Protein AF-K1U626-F1 (afdb_monomer_lite)

Foldseek 3Di:
DVVVVVVVVVVVVVVVVVLVVVLVVLLVVLVVQLVVLVVQLVVLVVLLVVVVVCVVVVNDDPVSNVVSVVSNVVSVVSNVVSVVVSVVSNVVSVVVVPPPPDD

InterPro domains:
  IPR058648 CzcB-like, alpha-helical hairpin domain [PF25893] (36-86)

Secondary structure (DSSP, 8-state):
-HHHHHHHHHHHHHHHHHHHHHHHHHHHHHHHHHHHHHHHHHHHHHHHHHHHHHHHTTSS-HHHHHHHHHHHHHHHHHHHHHHHHHHHHHHHHHHTTTSSS--

Structure (mmCIF, N/CA/C/O backbone):
data_AF-K1U626-F1
#
_entry.id   AF-K1U626-F1
#
loop_
_atom_site.group_PDB
_atom_site.id
_atom_site.type_symbol
_atom_site.label_atom_id
_atom_site.label_alt_id
_atom_site.label_comp_id
_atom_site.label_asym_id
_atom_site.label_entity_id
_atom_site.label_seq_id
_atom_site.pdbx_PDB_ins_code
_atom_site.Cartn_x
_atom_site.Cartn_y
_atom_site.Cartn_z
_atom_site.occupancy
_atom_site.B_iso_or_equiv
_atom_site.auth_seq_id
_atom_site.auth_comp_id
_atom_site.auth_asym_id
_atom_site.auth_atom_id
_atom_site.pdbx_PDB_model_num
ATOM 1 N N . MET A 1 1 ? 36.255 -0.638 -46.401 1.00 62.31 1 MET A N 1
ATOM 2 C CA . MET A 1 1 ? 34.836 -0.454 -46.016 1.00 62.31 1 MET A CA 1
ATOM 3 C C . MET A 1 1 ? 34.337 -1.560 -45.079 1.00 62.31 1 MET A C 1
ATOM 5 O O . MET A 1 1 ? 33.770 -1.216 -44.054 1.00 62.31 1 MET A O 1
ATOM 9 N N . GLN A 1 2 ? 34.661 -2.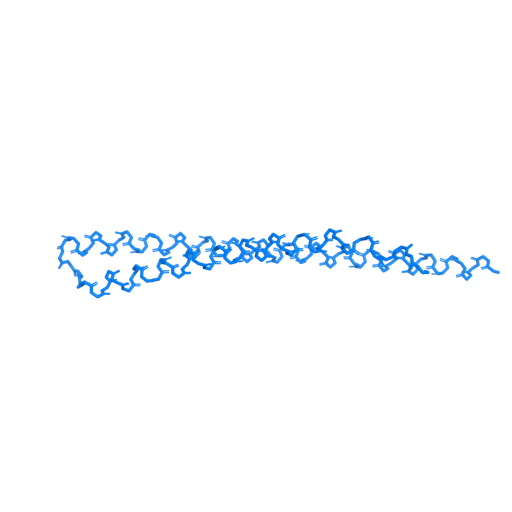840 -45.314 1.00 69.12 2 GLN A N 1
ATOM 10 C CA . GLN A 1 2 ? 34.243 -3.970 -44.455 1.00 69.12 2 GLN A CA 1
ATOM 11 C C . GLN A 1 2 ? 34.583 -3.855 -42.954 1.00 69.12 2 GLN A C 1
ATOM 13 O O . GLN A 1 2 ? 33.761 -4.213 -42.118 1.00 69.12 2 GLN A O 1
ATOM 18 N N . GLN A 1 3 ? 35.757 -3.333 -42.573 1.00 65.88 3 GLN A N 1
ATOM 19 C CA . GLN A 1 3 ? 36.094 -3.165 -41.147 1.00 65.88 3 GLN A CA 1
ATOM 20 C C . GLN A 1 3 ? 35.214 -2.122 -40.441 1.00 65.88 3 GLN A C 1
ATOM 22 O O . GLN A 1 3 ? 34.816 -2.334 -39.300 1.00 65.88 3 GLN A O 1
ATOM 27 N N . ALA A 1 4 ? 34.864 -1.020 -41.113 1.00 72.62 4 ALA A N 1
ATOM 28 C CA . ALA A 1 4 ? 34.004 0.013 -40.533 1.00 72.62 4 ALA A CA 1
ATOM 29 C C . ALA A 1 4 ? 32.562 -0.494 -40.337 1.00 72.62 4 ALA A C 1
ATOM 31 O O . ALA A 1 4 ? 31.923 -0.190 -39.330 1.00 72.62 4 ALA A O 1
ATOM 32 N N . GLU A 1 5 ? 32.071 -1.324 -41.261 1.00 74.12 5 GLU A N 1
ATOM 33 C CA . GLU A 1 5 ? 30.766 -1.989 -41.151 1.00 74.12 5 GLU A CA 1
ATOM 34 C C . GLU A 1 5 ? 30.743 -3.041 -40.033 1.00 74.12 5 GLU A C 1
ATOM 36 O O . GLU A 1 5 ? 29.786 -3.092 -39.259 1.00 74.12 5 GLU A O 1
ATOM 41 N N . ALA A 1 6 ? 31.819 -3.822 -39.882 1.00 72.62 6 ALA A N 1
ATOM 42 C CA . ALA A 1 6 ? 31.960 -4.793 -38.798 1.00 72.62 6 ALA A CA 1
ATOM 43 C C . ALA A 1 6 ? 31.974 -4.123 -37.412 1.00 72.62 6 ALA A C 1
ATOM 45 O O . ALA A 1 6 ? 31.290 -4.583 -36.497 1.00 72.62 6 ALA A O 1
ATOM 46 N N . VAL A 1 7 ? 32.686 -3.000 -37.261 1.00 75.38 7 VAL A N 1
ATOM 47 C CA . VAL A 1 7 ? 32.709 -2.219 -36.010 1.00 75.38 7 VAL A CA 1
ATOM 48 C C . VAL A 1 7 ? 31.329 -1.633 -35.692 1.00 75.38 7 VAL A C 1
ATOM 50 O O . VAL A 1 7 ? 30.881 -1.717 -34.548 1.00 75.38 7 VAL A O 1
ATOM 53 N N . LYS A 1 8 ? 30.612 -1.099 -36.692 1.00 74.31 8 LYS A N 1
ATOM 54 C CA . LYS A 1 8 ? 29.236 -0.601 -36.520 1.00 74.31 8 LYS A CA 1
ATOM 55 C C . LYS A 1 8 ? 28.284 -1.715 -36.072 1.00 74.31 8 LYS A C 1
ATOM 57 O O . LYS A 1 8 ? 27.511 -1.519 -35.139 1.00 74.31 8 LYS A O 1
ATOM 62 N N . SER A 1 9 ? 28.369 -2.888 -36.700 1.00 78.69 9 SER A N 1
ATOM 63 C CA . SER A 1 9 ? 27.548 -4.052 -36.348 1.00 78.69 9 SER A CA 1
ATOM 64 C C . SER A 1 9 ? 27.818 -4.538 -34.918 1.00 78.69 9 SER A C 1
ATOM 66 O O . SER A 1 9 ? 26.878 -4.768 -34.156 1.00 78.69 9 SER A O 1
ATOM 68 N N . ALA A 1 10 ? 29.090 -4.605 -34.513 1.00 76.38 10 ALA A N 1
ATOM 69 C CA . ALA A 1 10 ? 29.475 -4.967 -33.152 1.00 76.38 10 ALA A CA 1
ATOM 70 C C . ALA A 1 10 ? 28.947 -3.964 -32.111 1.00 76.38 10 ALA A C 1
ATOM 72 O O . ALA A 1 10 ? 28.409 -4.379 -31.085 1.00 76.38 10 ALA A O 1
ATOM 73 N N . ALA A 1 11 ? 29.032 -2.658 -32.388 1.00 74.88 11 ALA A N 1
ATOM 74 C CA . ALA A 1 11 ? 28.496 -1.620 -31.508 1.00 74.88 11 ALA A CA 1
ATOM 75 C C . ALA A 1 11 ? 26.970 -1.732 -31.346 1.00 74.88 11 ALA A C 1
ATOM 77 O O . ALA A 1 11 ? 26.468 -1.686 -30.224 1.00 74.88 11 ALA A O 1
ATOM 78 N N . SER A 1 12 ? 26.234 -1.962 -32.440 1.00 76.44 12 SER A N 1
ATOM 79 C CA . SER A 1 12 ? 24.783 -2.191 -32.390 1.00 76.44 12 SER A CA 1
ATOM 80 C C . SER A 1 12 ? 24.412 -3.448 -31.593 1.00 76.44 12 SER A C 1
ATOM 82 O O . SER A 1 12 ? 23.450 -3.428 -30.829 1.00 76.44 12 SER A O 1
ATOM 84 N N . ALA A 1 13 ? 25.183 -4.531 -31.716 1.00 77.31 13 ALA A N 1
ATOM 85 C CA . ALA A 1 13 ? 24.956 -5.752 -30.943 1.00 77.31 13 ALA A CA 1
ATOM 86 C C . ALA A 1 13 ? 25.232 -5.555 -29.439 1.00 77.31 13 ALA A C 1
ATOM 88 O O . ALA A 1 13 ? 24.483 -6.055 -28.594 1.00 77.31 13 ALA A O 1
ATOM 89 N N . MET A 1 14 ? 26.284 -4.805 -29.089 1.00 78.88 14 MET A N 1
ATOM 90 C CA . MET A 1 14 ? 26.589 -4.456 -27.697 1.00 78.88 14 MET A CA 1
ATOM 91 C C . MET A 1 14 ? 25.495 -3.577 -27.079 1.00 78.88 14 MET A C 1
ATOM 93 O O . MET A 1 14 ? 25.067 -3.851 -25.957 1.00 78.88 14 MET A O 1
ATOM 97 N N . ASP A 1 15 ? 24.994 -2.586 -27.821 1.00 72.88 15 ASP A N 1
ATOM 98 C CA . ASP A 1 15 ? 23.889 -1.721 -27.393 1.00 72.88 15 ASP A CA 1
ATOM 99 C C . ASP A 1 15 ? 22.601 -2.525 -27.149 1.00 72.88 15 ASP A C 1
ATOM 101 O O . ASP A 1 15 ? 22.004 -2.459 -26.072 1.00 72.88 15 ASP A O 1
ATOM 105 N N . GLN A 1 16 ? 22.227 -3.409 -28.080 1.00 77.62 16 GLN A N 1
ATOM 106 C CA . GLN A 1 16 ? 21.071 -4.295 -27.903 1.00 77.62 16 GLN A CA 1
ATOM 107 C C . GLN A 1 16 ? 21.202 -5.215 -26.681 1.00 77.62 16 GLN A C 1
ATOM 109 O O . GLN A 1 16 ? 20.222 -5.434 -25.956 1.00 77.62 16 GLN A O 1
ATOM 114 N N . LYS A 1 17 ? 22.403 -5.740 -26.412 1.00 77.81 17 LYS A N 1
ATOM 115 C CA . LYS A 1 17 ? 22.665 -6.571 -25.230 1.00 77.81 17 LYS A CA 1
ATOM 116 C C . LYS A 1 17 ? 22.528 -5.764 -23.936 1.00 77.81 17 LYS A C 1
ATOM 118 O O . LYS A 1 17 ? 21.886 -6.242 -22.999 1.00 77.81 17 LYS A O 1
ATOM 123 N N . ALA A 1 18 ? 23.070 -4.546 -23.889 1.00 77.50 18 ALA A N 1
ATOM 124 C CA . ALA A 1 18 ? 22.952 -3.650 -22.738 1.00 77.50 18 ALA A CA 1
ATOM 125 C C . ALA A 1 18 ? 21.487 -3.262 -22.464 1.00 77.50 18 ALA A C 1
ATOM 127 O O . ALA A 1 18 ? 21.015 -3.376 -21.330 1.00 77.50 18 ALA A O 1
ATOM 128 N N . LEU A 1 19 ? 20.734 -2.907 -23.511 1.00 78.06 19 LEU A N 1
ATOM 129 C CA . LEU A 1 19 ? 19.300 -2.616 -23.430 1.00 78.06 19 LEU A CA 1
ATOM 130 C C . LEU A 1 19 ? 18.494 -3.817 -22.923 1.00 78.06 19 LEU A C 1
ATOM 132 O O . LEU A 1 19 ? 17.579 -3.661 -22.112 1.00 78.06 19 LEU A O 1
ATOM 136 N N . THR A 1 20 ? 18.837 -5.024 -23.374 1.00 81.56 20 THR A N 1
ATOM 137 C CA . THR A 1 20 ? 18.194 -6.261 -22.914 1.00 81.56 20 THR A CA 1
ATOM 138 C C . THR A 1 20 ? 18.466 -6.501 -21.429 1.00 81.56 20 THR A C 1
ATOM 140 O O . THR A 1 20 ? 17.523 -6.744 -20.676 1.00 81.56 20 THR A O 1
ATOM 143 N N . GLY A 1 21 ? 19.718 -6.355 -20.980 1.00 82.19 21 GLY A N 1
ATOM 144 C CA . GLY A 1 21 ? 20.083 -6.475 -19.565 1.00 82.19 21 GLY A CA 1
ATOM 145 C C . GLY A 1 21 ? 19.340 -5.474 -18.674 1.00 82.19 21 GLY A C 1
ATOM 146 O O . GLY A 1 21 ? 18.744 -5.865 -17.670 1.00 82.19 21 GLY A 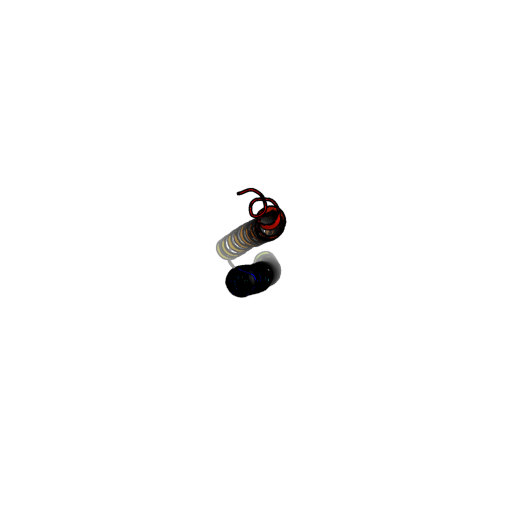O 1
ATOM 147 N N . ALA A 1 22 ? 19.275 -4.205 -19.087 1.00 79.19 22 ALA A N 1
ATOM 148 C CA . ALA A 1 22 ? 18.543 -3.167 -18.360 1.00 79.19 22 ALA A CA 1
ATOM 149 C C . ALA A 1 22 ? 17.040 -3.487 -18.224 1.00 79.19 22 ALA A C 1
ATOM 151 O O . ALA A 1 22 ? 16.438 -3.244 -17.177 1.00 79.19 22 ALA A O 1
ATOM 152 N N . ARG A 1 23 ? 16.417 -4.083 -19.251 1.00 83.94 23 ARG A N 1
ATOM 153 C CA . ARG A 1 23 ? 15.001 -4.495 -19.201 1.00 83.94 23 ARG A CA 1
ATOM 154 C C . ARG A 1 23 ? 14.749 -5.632 -18.218 1.00 83.94 23 ARG A C 1
ATOM 156 O O . ARG A 1 23 ? 13.700 -5.634 -17.579 1.00 83.94 23 ARG A O 1
ATOM 163 N N . ILE A 1 24 ? 15.667 -6.594 -18.113 1.00 87.62 24 ILE A N 1
ATOM 164 C CA . ILE A 1 24 ? 15.552 -7.699 -17.149 1.00 87.62 24 ILE A CA 1
ATOM 165 C C . ILE A 1 24 ? 15.546 -7.128 -15.729 1.00 87.62 24 ILE A C 1
ATOM 167 O O . ILE A 1 24 ? 14.589 -7.352 -14.990 1.00 87.62 24 ILE A O 1
ATOM 171 N N . GLN A 1 25 ? 16.523 -6.275 -15.411 1.00 87.38 25 GLN A N 1
ATOM 172 C CA . GLN A 1 25 ? 16.627 -5.627 -14.100 1.00 87.38 25 GLN A CA 1
ATOM 173 C C . GLN A 1 25 ? 15.376 -4.803 -13.754 1.00 87.38 25 GLN A C 1
ATOM 175 O O . GLN A 1 25 ? 14.879 -4.856 -12.632 1.00 87.38 25 GLN A O 1
ATOM 180 N N . GLN A 1 26 ? 14.810 -4.072 -14.723 1.00 87.50 26 GLN A N 1
ATOM 181 C CA . GLN A 1 26 ? 13.571 -3.312 -14.515 1.00 87.50 26 GLN A CA 1
ATOM 182 C C . GLN A 1 26 ? 12.359 -4.204 -14.212 1.00 87.50 26 GLN A C 1
ATOM 184 O O . GLN A 1 26 ? 11.523 -3.834 -13.385 1.00 87.50 26 GLN A O 1
ATOM 189 N N . LYS A 1 27 ? 12.240 -5.363 -14.873 1.00 87.81 27 LYS A N 1
ATOM 190 C CA . LYS A 1 27 ? 11.155 -6.322 -14.608 1.00 87.81 27 LYS A CA 1
ATOM 191 C C . LYS A 1 27 ? 11.284 -6.930 -13.216 1.00 87.81 27 LYS A C 1
ATOM 193 O O . LYS A 1 27 ? 10.292 -6.967 -12.495 1.00 87.81 27 LYS A O 1
ATOM 198 N N . GLU A 1 28 ? 12.487 -7.353 -12.837 1.00 90.69 28 GLU A N 1
ATOM 199 C CA . GLU A 1 28 ? 12.771 -7.919 -11.514 1.00 90.69 28 GLU A CA 1
ATOM 200 C C . GLU A 1 28 ? 12.507 -6.901 -10.402 1.00 90.69 28 GLU A C 1
ATOM 202 O O . GLU A 1 28 ? 11.794 -7.197 -9.448 1.00 90.69 28 GLU A O 1
ATOM 207 N N . ALA A 1 29 ? 12.981 -5.661 -10.555 1.00 90.88 29 ALA A N 1
ATOM 208 C CA . ALA A 1 29 ? 12.723 -4.598 -9.586 1.00 90.88 29 ALA A CA 1
ATOM 209 C C . ALA A 1 29 ? 11.219 -4.323 -9.409 1.00 90.88 29 ALA A C 1
ATOM 211 O O . ALA A 1 29 ? 10.743 -4.125 -8.289 1.00 90.88 29 ALA A O 1
ATOM 212 N N . ALA A 1 30 ? 10.458 -4.332 -10.507 1.00 89.81 30 ALA A N 1
ATOM 213 C CA . ALA A 1 30 ? 9.016 -4.132 -10.464 1.00 89.81 30 ALA A CA 1
ATOM 214 C C . ALA A 1 30 ? 8.268 -5.309 -9.812 1.00 89.81 30 ALA A C 1
ATOM 216 O O . ALA A 1 30 ? 7.303 -5.076 -9.081 1.00 89.81 30 ALA A O 1
ATOM 217 N N . LEU A 1 31 ? 8.720 -6.545 -10.049 1.00 92.81 31 LEU A N 1
ATOM 218 C CA . LEU A 1 31 ? 8.192 -7.746 -9.399 1.00 92.81 31 LEU A CA 1
ATOM 219 C C . LEU A 1 31 ? 8.446 -7.700 -7.888 1.00 92.81 31 LEU A C 1
ATOM 221 O O . LEU A 1 31 ? 7.498 -7.784 -7.112 1.00 92.81 31 LEU A O 1
ATOM 225 N N . ASN A 1 32 ? 9.690 -7.440 -7.481 1.00 95.62 32 ASN A N 1
ATOM 226 C CA . ASN A 1 32 ? 10.088 -7.347 -6.075 1.00 95.62 32 ASN A CA 1
ATOM 227 C C . ASN A 1 32 ? 9.279 -6.281 -5.316 1.00 95.62 32 ASN A C 1
ATOM 229 O O . ASN A 1 32 ? 8.892 -6.478 -4.162 1.00 95.62 32 ASN A O 1
ATOM 233 N N . LEU A 1 33 ? 8.989 -5.139 -5.953 1.00 94.19 33 LEU A N 1
ATOM 234 C CA . LEU A 1 33 ? 8.160 -4.095 -5.346 1.00 94.19 33 LEU A CA 1
ATOM 235 C C . LEU A 1 33 ? 6.714 -4.564 -5.127 1.00 94.19 33 LEU A C 1
ATOM 237 O O . LEU A 1 33 ? 6.128 -4.282 -4.080 1.00 94.19 33 LEU A O 1
ATOM 241 N N . TRP A 1 34 ? 6.139 -5.276 -6.098 1.00 95.44 34 TRP A N 1
ATOM 242 C CA . TRP A 1 34 ? 4.794 -5.832 -5.972 1.00 95.44 34 TRP A CA 1
ATOM 243 C C . TRP A 1 34 ? 4.727 -6.941 -4.915 1.00 95.44 34 TRP A C 1
ATOM 245 O O . TRP A 1 34 ? 3.800 -6.951 -4.108 1.00 95.44 34 TRP A O 1
ATOM 255 N N . GLU A 1 35 ? 5.724 -7.820 -4.842 1.00 97.06 35 GLU A N 1
ATOM 256 C CA . GLU A 1 35 ? 5.837 -8.838 -3.788 1.00 97.06 35 GLU A CA 1
ATOM 257 C C . GLU A 1 35 ? 5.945 -8.214 -2.392 1.00 97.06 35 GLU A C 1
ATOM 259 O O . GLU A 1 35 ? 5.228 -8.609 -1.471 1.00 97.06 35 GLU A O 1
ATOM 264 N N . LYS A 1 36 ? 6.762 -7.164 -2.236 1.00 97.44 36 LYS A N 1
ATOM 265 C CA . LYS A 1 36 ? 6.841 -6.403 -0.982 1.00 97.44 36 LYS A CA 1
ATOM 266 C C . LYS A 1 36 ? 5.489 -5.796 -0.599 1.00 97.44 36 LYS A C 1
ATOM 268 O O . LYS A 1 36 ? 5.112 -5.829 0.573 1.00 97.44 36 LYS A O 1
ATOM 273 N N . ALA A 1 37 ? 4.748 -5.256 -1.567 1.00 97.75 37 ALA A N 1
ATOM 274 C CA . ALA A 1 37 ? 3.419 -4.702 -1.324 1.00 97.75 37 ALA A CA 1
ATOM 275 C C . ALA A 1 37 ? 2.403 -5.783 -0.907 1.00 97.75 37 ALA A C 1
ATOM 277 O O . ALA A 1 37 ? 1.611 -5.550 0.006 1.00 97.75 37 ALA A O 1
ATOM 278 N N . GLN A 1 38 ? 2.465 -6.980 -1.501 1.00 98.12 38 GLN A N 1
ATOM 279 C CA . GLN A 1 38 ? 1.649 -8.129 -1.087 1.00 98.12 38 GLN A CA 1
ATOM 280 C C . GLN A 1 38 ? 1.969 -8.576 0.345 1.00 98.12 38 GLN A C 1
ATOM 282 O O . GLN A 1 38 ? 1.054 -8.812 1.134 1.00 98.12 38 GLN A O 1
ATOM 287 N N . ALA A 1 39 ? 3.252 -8.639 0.713 1.00 98.12 39 ALA A N 1
ATOM 288 C CA . ALA A 1 39 ? 3.663 -8.961 2.078 1.00 98.12 39 ALA A CA 1
ATOM 289 C C . ALA A 1 39 ? 3.155 -7.918 3.093 1.00 98.12 39 ALA A C 1
ATOM 291 O O . ALA A 1 39 ? 2.647 -8.283 4.155 1.00 98.12 39 ALA A O 1
ATOM 292 N N . GLY A 1 40 ? 3.225 -6.626 2.747 1.00 98.31 40 GLY A N 1
ATOM 293 C CA . GLY A 1 40 ? 2.663 -5.541 3.558 1.00 98.31 40 GLY A CA 1
ATOM 294 C C . GLY A 1 40 ? 1.145 -5.648 3.733 1.00 98.31 40 GLY A C 1
ATOM 295 O O . GLY A 1 40 ? 0.642 -5.509 4.849 1.00 98.31 40 GLY A O 1
ATOM 296 N N . LEU A 1 41 ? 0.416 -5.974 2.661 1.00 98.69 41 LEU A N 1
A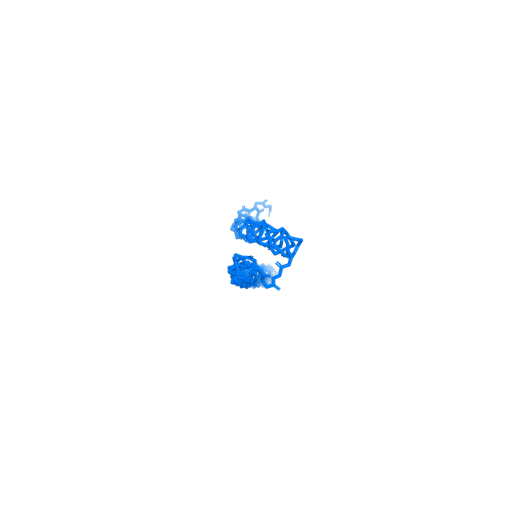TOM 297 C CA . LEU A 1 41 ? -1.026 -6.221 2.711 1.00 98.69 41 LEU A CA 1
ATOM 298 C C . LEU A 1 41 ? -1.375 -7.413 3.609 1.00 98.69 41 LEU A C 1
ATOM 300 O O . LEU A 1 41 ? -2.261 -7.299 4.453 1.00 98.69 41 LEU A O 1
ATOM 304 N N . LEU A 1 42 ? -0.656 -8.530 3.482 1.00 98.62 42 LEU A N 1
ATOM 305 C CA . LEU A 1 42 ? -0.874 -9.704 4.327 1.00 98.62 42 LEU A CA 1
ATOM 306 C C . LEU A 1 42 ? -0.669 -9.382 5.814 1.00 98.62 42 LEU A C 1
ATOM 308 O O . LEU A 1 42 ? -1.457 -9.812 6.658 1.00 98.62 42 LEU A O 1
ATOM 312 N N . LEU A 1 43 ? 0.375 -8.618 6.144 1.00 98.69 43 LEU A N 1
ATOM 313 C CA . LEU A 1 43 ? 0.632 -8.185 7.516 1.00 98.69 43 LEU A CA 1
ATOM 314 C C . LEU A 1 43 ? -0.484 -7.269 8.041 1.00 98.69 43 LEU A C 1
ATOM 316 O O . LEU A 1 43 ? -0.941 -7.447 9.173 1.00 98.69 43 LEU A O 1
ATOM 320 N N . ALA A 1 44 ? -0.942 -6.317 7.224 1.00 98.69 44 ALA A N 1
ATOM 321 C CA . ALA A 1 44 ? -2.022 -5.411 7.596 1.00 98.69 44 ALA A CA 1
ATOM 322 C C . ALA A 1 44 ? -3.347 -6.156 7.805 1.00 98.69 44 ALA A C 1
ATOM 324 O O . ALA A 1 44 ? -4.043 -5.866 8.775 1.00 98.69 44 ALA A O 1
ATOM 325 N N . GLN A 1 45 ? -3.650 -7.159 6.974 1.00 98.81 45 GLN A N 1
ATOM 326 C CA . GLN A 1 45 ? -4.836 -8.003 7.135 1.00 98.81 45 GLN A CA 1
ATOM 327 C C . GLN A 1 45 ? -4.798 -8.751 8.468 1.00 98.81 45 GLN A C 1
ATOM 329 O O . GLN A 1 45 ? -5.705 -8.604 9.278 1.00 98.81 45 GLN A O 1
ATOM 334 N N . LYS A 1 46 ? -3.699 -9.460 8.757 1.00 98.75 46 LYS A N 1
ATOM 335 C CA . 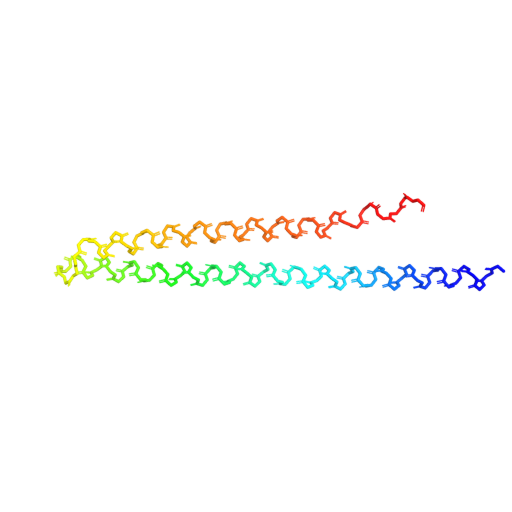LYS A 1 46 ? -3.549 -10.185 10.031 1.00 98.75 46 LYS A CA 1
ATOM 336 C C . LYS A 1 46 ? -3.624 -9.259 11.245 1.00 98.75 46 LYS A C 1
ATOM 338 O O . LYS A 1 46 ? -4.130 -9.648 12.296 1.00 98.75 46 LYS A O 1
ATOM 343 N N . THR A 1 47 ? -3.091 -8.045 11.116 1.00 98.69 47 THR A N 1
ATOM 344 C CA . THR A 1 47 ? -3.169 -7.027 12.171 1.00 98.69 47 THR A CA 1
ATOM 345 C C . THR A 1 47 ? -4.605 -6.576 12.389 1.00 98.69 47 THR A C 1
ATOM 347 O O . THR A 1 47 ? -5.054 -6.544 13.531 1.00 98.69 47 THR A O 1
ATOM 350 N N . PHE A 1 48 ? -5.330 -6.273 11.311 1.00 98.81 48 PHE A N 1
ATOM 351 C CA . PHE A 1 48 ? -6.742 -5.917 11.375 1.00 98.81 48 PHE A CA 1
ATOM 352 C C . PHE A 1 48 ? -7.566 -7.030 12.023 1.00 98.81 48 PHE A C 1
ATOM 354 O O . PHE A 1 48 ? -8.275 -6.749 12.983 1.00 98.81 48 PHE A O 1
ATOM 361 N N . ASP A 1 49 ? -7.402 -8.282 11.589 1.00 98.81 49 ASP A N 1
ATOM 362 C CA . ASP A 1 49 ? -8.146 -9.422 12.137 1.00 98.81 49 ASP A CA 1
ATOM 363 C C . ASP A 1 49 ? -7.911 -9.561 13.649 1.00 98.81 49 ASP A C 1
ATOM 365 O O . ASP A 1 49 ? -8.845 -9.712 14.435 1.00 98.81 49 ASP A O 1
ATOM 369 N N . ARG A 1 50 ? -6.650 -9.438 14.088 1.00 98.81 50 ARG A N 1
ATOM 370 C CA . ARG A 1 50 ? -6.302 -9.492 15.512 1.00 98.81 50 ARG A CA 1
ATOM 371 C C . ARG A 1 50 ? -6.924 -8.341 16.299 1.00 98.81 50 ARG A C 1
ATOM 373 O O . ARG A 1 50 ? -7.456 -8.573 17.380 1.00 98.81 50 ARG A O 1
ATOM 380 N N . VAL A 1 51 ? -6.822 -7.112 15.796 1.00 98.69 51 VAL A N 1
ATOM 381 C CA . VAL A 1 51 ? -7.366 -5.931 16.478 1.00 98.69 51 VAL A CA 1
ATOM 382 C C . VAL A 1 51 ? -8.891 -5.984 16.522 1.00 98.69 51 VAL A C 1
ATOM 384 O O . VAL A 1 51 ? -9.461 -5.638 17.549 1.00 98.69 51 VAL A O 1
ATOM 387 N N . ASN A 1 52 ? -9.539 -6.471 15.462 1.00 98.69 52 ASN A N 1
ATOM 388 C CA . ASN A 1 52 ? -10.981 -6.685 15.429 1.00 98.69 52 ASN A CA 1
ATOM 389 C C . ASN A 1 52 ? -11.417 -7.668 16.521 1.00 98.69 52 ASN A C 1
ATOM 391 O O . ASN A 1 52 ? -12.273 -7.328 17.330 1.00 98.69 52 ASN A O 1
ATOM 395 N N . ASN A 1 53 ? -10.751 -8.821 16.630 1.00 98.75 53 ASN A N 1
ATOM 396 C CA . ASN A 1 53 ? -11.053 -9.801 17.677 1.00 98.75 53 ASN A CA 1
ATOM 397 C C . ASN A 1 53 ? -10.853 -9.225 19.090 1.00 98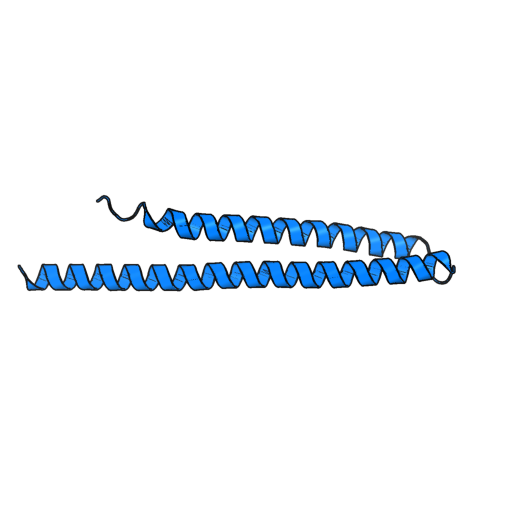.75 53 ASN A C 1
ATOM 399 O O . ASN A 1 53 ? -11.667 -9.457 19.978 1.00 98.75 53 ASN A O 1
ATOM 403 N N . LEU A 1 54 ? -9.780 -8.457 19.313 1.00 98.75 54 LEU A N 1
ATOM 404 C CA . LEU A 1 54 ? -9.535 -7.803 20.604 1.00 98.75 54 LEU A CA 1
ATOM 405 C C . LEU A 1 54 ? -10.577 -6.719 20.908 1.00 98.75 54 LEU A C 1
ATOM 407 O O . LEU A 1 54 ? -10.945 -6.536 22.066 1.00 98.75 54 LEU A O 1
ATOM 411 N N . TYR A 1 55 ? -11.046 -5.994 19.892 1.00 98.62 55 TYR A N 1
ATOM 412 C CA . TYR A 1 55 ? -12.089 -4.982 20.039 1.00 98.62 55 TYR A CA 1
ATOM 413 C C . TYR A 1 55 ? -13.434 -5.624 20.393 1.00 98.62 55 TYR A C 1
ATOM 415 O O . TYR A 1 55 ? -14.089 -5.180 21.330 1.00 98.62 55 TYR A O 1
ATOM 423 N N . GLU A 1 56 ? -13.806 -6.708 19.708 1.00 98.50 56 GLU A N 1
ATOM 424 C CA . GLU A 1 56 ? -15.014 -7.492 20.002 1.00 98.50 56 GLU A CA 1
ATOM 425 C C . GLU A 1 56 ? -14.998 -8.071 21.426 1.00 98.50 56 GLU A C 1
ATOM 427 O O . GLU A 1 56 ? -16.042 -8.201 22.059 1.00 98.50 56 GLU A O 1
ATOM 432 N N . GLN A 1 57 ? -13.808 -8.358 21.962 1.00 98.56 57 GLN A N 1
ATOM 433 C CA . GLN A 1 57 ? -13.600 -8.783 23.351 1.00 98.56 57 GLN A CA 1
ATOM 434 C C . GLN A 1 57 ? -13.524 -7.614 24.353 1.00 98.56 57 GLN A C 1
ATOM 436 O O . GLN A 1 57 ? -13.327 -7.844 25.544 1.00 98.56 57 GLN A O 1
ATOM 441 N N . GLY A 1 58 ? -13.631 -6.361 23.899 1.00 98.25 58 GLY A N 1
ATOM 442 C CA . GLY A 1 58 ? -13.522 -5.166 24.741 1.00 98.25 58 GLY A CA 1
ATOM 443 C C . GLY A 1 58 ? -12.108 -4.872 25.262 1.00 98.25 58 GLY A C 1
ATOM 444 O O . GLY A 1 58 ? -11.945 -4.049 26.158 1.00 98.25 58 GLY A O 1
ATOM 445 N N . VAL A 1 59 ? -11.078 -5.530 24.719 1.00 98.69 59 VAL A N 1
ATOM 446 C CA . VAL A 1 59 ? -9.679 -5.426 25.179 1.00 98.69 59 V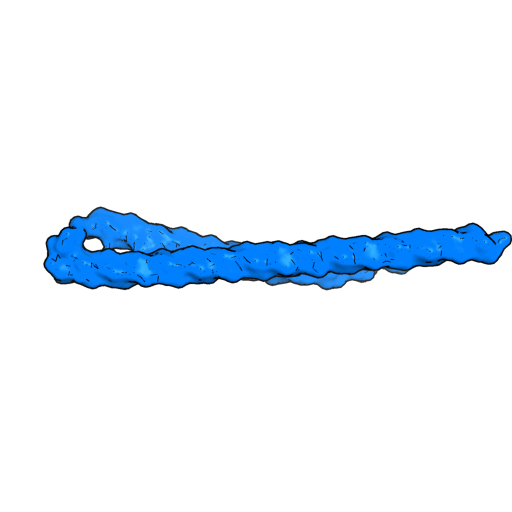AL A CA 1
ATOM 447 C C . VAL A 1 59 ? -8.983 -4.178 24.625 1.00 98.69 59 VAL A C 1
ATOM 449 O O . VAL A 1 59 ? -8.052 -3.660 25.240 1.00 98.69 59 VAL A O 1
ATOM 452 N N . VAL A 1 60 ? -9.418 -3.678 23.465 1.00 98.31 60 VAL A N 1
ATOM 453 C CA . VAL A 1 60 ? -8.861 -2.471 22.829 1.00 98.31 60 VAL A CA 1
ATOM 454 C C . VAL A 1 60 ? -9.968 -1.475 22.469 1.00 98.31 60 VAL A C 1
ATOM 456 O O . VAL A 1 60 ? -11.086 -1.890 22.169 1.00 98.31 60 VAL A O 1
ATOM 459 N N . PRO A 1 61 ? -9.686 -0.157 22.468 1.00 98.62 61 PRO A N 1
ATOM 460 C CA . PRO A 1 61 ? -10.679 0.856 22.117 1.00 98.62 61 PRO A CA 1
ATOM 461 C C . PRO A 1 61 ? -11.010 0.847 20.618 1.00 98.62 61 PRO A C 1
ATOM 463 O O . PRO A 1 61 ? -10.177 0.470 19.791 1.00 98.62 61 PRO A O 1
ATOM 466 N N . ALA A 1 62 ? -12.187 1.374 20.256 1.00 98.44 62 ALA A N 1
ATOM 467 C CA . ALA A 1 62 ? -12.633 1.509 18.861 1.00 98.44 62 ALA A CA 1
ATOM 468 C C . ALA A 1 62 ? -11.612 2.240 17.968 1.00 98.44 62 ALA A C 1
ATOM 470 O O . ALA A 1 62 ? -11.378 1.830 16.835 1.00 98.44 62 ALA A O 1
ATOM 471 N N . GLN A 1 63 ? -10.909 3.241 18.511 1.00 98.69 63 GLN A N 1
ATOM 472 C CA . GLN A 1 63 ? -9.842 3.956 17.803 1.00 98.69 63 GLN A CA 1
ATOM 473 C C . GLN A 1 63 ? -8.771 3.010 17.233 1.00 98.69 63 GLN A C 1
ATOM 475 O O . GLN A 1 63 ? -8.309 3.204 16.111 1.00 98.69 63 GLN A O 1
ATOM 480 N N . LYS A 1 64 ? -8.372 1.968 17.979 1.00 98.44 64 LYS A N 1
ATOM 481 C CA . LYS A 1 64 ? -7.359 1.013 17.504 1.00 98.44 64 LYS A CA 1
ATOM 482 C C . LYS A 1 64 ? -7.869 0.188 16.328 1.00 98.44 64 LYS A C 1
ATOM 484 O O . LYS A 1 64 ? -7.099 -0.086 15.408 1.00 98.44 64 LYS A O 1
ATOM 489 N N . LEU A 1 65 ? -9.153 -0.172 16.337 1.00 98.75 65 LEU A N 1
ATOM 490 C CA . LEU A 1 65 ? -9.801 -0.829 15.204 1.00 98.75 65 LEU A CA 1
ATOM 491 C C . LEU A 1 65 ? -9.821 0.082 13.974 1.00 98.75 65 LEU A C 1
ATOM 493 O O . LEU A 1 65 ? -9.483 -0.373 12.880 1.00 98.75 65 LEU A O 1
ATOM 497 N N . ASP A 1 66 ? -10.152 1.360 14.149 1.00 98.81 66 ASP A N 1
ATOM 498 C CA . ASP A 1 66 ? -10.175 2.327 13.051 1.00 98.81 66 ASP A CA 1
ATOM 499 C C . ASP A 1 66 ? -8.776 2.552 12.454 1.00 98.81 66 ASP A C 1
ATOM 501 O O . ASP A 1 66 ? -8.621 2.523 11.232 1.00 98.81 66 ASP A O 1
ATOM 505 N N . GLU A 1 67 ? -7.736 2.668 13.290 1.00 98.81 67 GLU A N 1
ATOM 506 C CA . GLU A 1 67 ? -6.331 2.735 12.855 1.00 98.81 67 GLU A CA 1
ATOM 507 C C . GLU A 1 67 ? -5.925 1.492 12.041 1.00 98.81 67 GLU A C 1
ATOM 509 O O . GLU A 1 67 ? -5.347 1.606 10.954 1.00 98.81 67 GLU A O 1
ATOM 514 N N . ALA A 1 68 ? -6.256 0.292 12.532 1.00 98.75 68 ALA A N 1
ATOM 515 C CA . ALA A 1 68 ? -5.938 -0.956 11.844 1.00 98.75 68 ALA A CA 1
ATOM 516 C C . ALA A 1 68 ? -6.690 -1.087 10.508 1.00 98.75 68 ALA A C 1
ATOM 518 O O . ALA A 1 68 ? -6.106 -1.515 9.507 1.00 98.75 68 ALA A O 1
ATOM 519 N N . ARG A 1 69 ? -7.963 -0.672 10.467 1.00 98.81 69 ARG A N 1
ATOM 520 C CA . ARG A 1 69 ? -8.789 -0.651 9.252 1.00 98.81 69 ARG A CA 1
ATOM 521 C C . ARG A 1 69 ? -8.229 0.318 8.214 1.00 98.81 69 ARG A C 1
ATOM 523 O O . ARG A 1 69 ? -8.105 -0.053 7.047 1.00 98.81 69 ARG A O 1
ATOM 530 N N . ALA A 1 70 ? -7.855 1.527 8.631 1.00 98.88 70 ALA A N 1
ATOM 531 C CA . ALA A 1 70 ? -7.241 2.519 7.754 1.00 98.88 70 ALA A CA 1
ATOM 532 C C . ALA A 1 70 ? -5.919 2.001 7.164 1.00 98.88 70 ALA A C 1
ATOM 534 O O . ALA A 1 70 ? -5.690 2.107 5.958 1.00 98.88 70 ALA A O 1
ATOM 535 N N . ASN A 1 71 ? -5.079 1.361 7.984 1.00 98.75 71 ASN A N 1
ATOM 536 C CA . ASN A 1 71 ? -3.829 0.766 7.514 1.00 98.75 71 ASN A CA 1
ATOM 537 C C . ASN A 1 71 ? -4.057 -0.386 6.516 1.00 98.75 71 ASN A C 1
ATOM 539 O O . ASN A 1 71 ? -3.361 -0.473 5.503 1.00 98.75 71 ASN A O 1
ATOM 543 N N . LEU A 1 72 ? -5.057 -1.243 6.751 1.00 98.88 72 LEU A N 1
ATOM 544 C CA . LEU A 1 72 ? -5.439 -2.289 5.799 1.00 98.88 72 LEU A CA 1
ATOM 545 C C . LEU A 1 72 ? -5.860 -1.692 4.449 1.00 98.88 72 LEU A C 1
ATOM 547 O O . LEU A 1 72 ? -5.350 -2.107 3.407 1.00 98.88 72 LEU A O 1
ATOM 551 N N . GLN A 1 73 ? -6.734 -0.685 4.456 1.00 98.81 73 GLN A N 1
ATOM 552 C CA . GLN A 1 73 ? -7.171 -0.001 3.234 1.00 98.81 73 GLN A CA 1
ATOM 553 C C . GLN A 1 73 ? -5.998 0.653 2.490 1.00 98.81 73 GLN A C 1
ATOM 555 O O . GLN A 1 73 ? -5.897 0.535 1.264 1.00 98.81 73 GLN A O 1
ATOM 560 N N . ALA A 1 74 ? -5.073 1.282 3.220 1.00 98.69 74 ALA A N 1
ATOM 561 C CA . ALA A 1 74 ? -3.864 1.860 2.647 1.00 98.69 74 ALA A CA 1
ATOM 562 C C . ALA A 1 74 ? -2.988 0.790 1.974 1.00 98.69 74 ALA A C 1
ATOM 564 O O . ALA A 1 74 ? -2.553 0.973 0.837 1.00 98.69 74 ALA A O 1
ATOM 565 N N . MET A 1 75 ? -2.772 -0.362 2.616 1.00 98.38 75 MET A N 1
ATOM 566 C CA . MET A 1 75 ? -1.981 -1.444 2.020 1.00 98.38 75 MET A CA 1
ATOM 567 C C . MET A 1 75 ? -2.675 -2.106 0.824 1.00 98.38 75 MET A C 1
ATOM 569 O O . MET A 1 75 ? -2.004 -2.454 -0.148 1.00 98.38 75 MET A O 1
ATOM 573 N N . GLN A 1 76 ? -4.008 -2.202 0.823 1.00 98.69 76 GLN A N 1
ATOM 574 C CA . GLN A 1 76 ? -4.769 -2.639 -0.353 1.00 98.69 76 GLN A CA 1
ATOM 575 C C . GLN A 1 76 ? -4.591 -1.679 -1.536 1.00 98.69 76 GLN A C 1
ATOM 577 O O . GLN A 1 76 ? -4.582 -2.111 -2.689 1.00 98.69 76 GLN A O 1
ATOM 582 N N . ALA A 1 77 ? -4.499 -0.371 -1.284 1.00 98.56 77 ALA A N 1
ATOM 583 C CA . ALA A 1 77 ? -4.223 0.613 -2.327 1.00 98.56 77 ALA A CA 1
ATOM 584 C C . ALA A 1 77 ? -2.775 0.503 -2.834 1.00 98.56 77 ALA A C 1
ATOM 586 O O . ALA A 1 77 ? -2.550 0.507 -4.045 1.00 98.56 77 ALA A O 1
ATOM 587 N N . THR A 1 78 ? -1.810 0.326 -1.927 1.00 97.81 78 THR A N 1
ATOM 588 C CA . THR A 1 78 ? -0.391 0.136 -2.262 1.00 97.81 78 THR A CA 1
ATOM 589 C C . THR A 1 78 ? -0.160 -1.109 -3.121 1.00 97.81 78 THR A C 1
ATOM 591 O O . THR A 1 78 ? 0.534 -1.019 -4.133 1.00 97.81 78 THR A O 1
ATOM 594 N N . GLU A 1 79 ? -0.768 -2.253 -2.785 1.00 98.12 79 GLU A N 1
ATOM 595 C CA . GLU A 1 79 ? -0.675 -3.479 -3.596 1.00 98.12 79 GLU A CA 1
ATOM 596 C C . GLU A 1 79 ? -1.230 -3.256 -5.007 1.00 98.12 79 GLU A C 1
ATOM 598 O O . GLU A 1 79 ? -0.540 -3.539 -5.992 1.00 98.12 79 GLU A O 1
ATOM 603 N N . ARG A 1 80 ? -2.419 -2.646 -5.118 1.00 97.94 80 ARG A N 1
ATOM 604 C CA . ARG A 1 80 ? -3.049 -2.337 -6.410 1.00 97.94 80 ARG A CA 1
ATOM 605 C C . ARG A 1 80 ? -2.185 -1.407 -7.261 1.00 97.94 80 ARG A C 1
ATOM 607 O O . ARG A 1 80 ? -2.034 -1.629 -8.467 1.00 97.94 80 ARG A O 1
ATOM 614 N N . ALA A 1 81 ? -1.601 -0.381 -6.644 1.00 96.62 81 ALA A N 1
ATOM 615 C CA . ALA A 1 81 ? -0.703 0.553 -7.311 1.00 96.62 81 ALA A CA 1
ATOM 616 C C . ALA A 1 81 ? 0.575 -0.146 -7.798 1.00 96.62 81 ALA A C 1
ATOM 618 O O . ALA A 1 81 ? 0.937 -0.004 -8.968 1.00 96.62 81 ALA A O 1
ATOM 619 N N . ALA A 1 82 ? 1.212 -0.959 -6.949 1.00 95.56 82 ALA A N 1
ATOM 620 C CA . ALA A 1 82 ? 2.414 -1.713 -7.302 1.00 95.56 82 ALA A CA 1
ATOM 621 C C . ALA A 1 82 ? 2.148 -2.707 -8.445 1.00 95.56 82 ALA A C 1
ATOM 623 O O . ALA A 1 82 ? 2.909 -2.754 -9.412 1.00 95.56 82 ALA A O 1
ATOM 624 N N . LYS A 1 83 ? 1.015 -3.419 -8.411 1.00 95.31 83 LYS A N 1
ATOM 625 C CA . LYS A 1 83 ? 0.584 -4.326 -9.486 1.00 95.31 83 LYS A CA 1
ATOM 626 C C . LYS A 1 83 ? 0.389 -3.593 -10.814 1.00 95.31 83 LYS A C 1
ATOM 628 O O . LYS A 1 83 ? 0.820 -4.067 -11.869 1.00 95.31 83 LYS A O 1
ATOM 633 N N . SER A 1 84 ? -0.246 -2.420 -10.777 1.00 94.56 84 SER A N 1
ATOM 634 C CA . SER A 1 84 ? -0.448 -1.575 -11.960 1.00 94.56 84 SER A CA 1
ATOM 635 C C . SER A 1 84 ? 0.878 -1.054 -12.528 1.00 94.56 84 SER A C 1
ATOM 637 O O . SER A 1 84 ? 1.114 -1.129 -13.742 1.00 94.56 84 SER A O 1
ATOM 639 N N . ALA A 1 85 ? 1.775 -0.586 -11.656 1.00 90.19 85 ALA A N 1
ATOM 640 C CA . ALA A 1 85 ? 3.103 -0.111 -12.025 1.00 90.19 85 ALA A CA 1
ATOM 641 C C . ALA A 1 85 ? 3.950 -1.229 -12.645 1.00 90.19 85 ALA A C 1
ATOM 643 O O . ALA A 1 85 ? 4.531 -1.024 -13.712 1.00 90.19 85 ALA A O 1
ATOM 644 N N . MET A 1 86 ? 3.937 -2.428 -12.053 1.00 93.38 86 MET A N 1
ATOM 645 C CA . MET A 1 86 ? 4.605 -3.615 -12.588 1.00 93.38 86 MET A CA 1
ATOM 646 C C . MET A 1 86 ? 4.102 -3.951 -13.989 1.00 93.38 86 MET A C 1
ATOM 648 O O . MET A 1 86 ? 4.889 -4.055 -14.931 1.00 93.38 86 MET A O 1
ATOM 652 N N . ARG A 1 87 ? 2.780 -4.038 -14.168 1.00 91.62 87 ARG A N 1
ATOM 653 C CA . ARG A 1 87 ? 2.171 -4.347 -15.468 1.00 91.62 87 ARG A CA 1
ATOM 654 C C . ARG A 1 87 ? 2.521 -3.302 -16.533 1.00 91.62 87 ARG A C 1
ATOM 656 O O . ARG A 1 87 ? 2.796 -3.652 -17.680 1.00 91.62 87 ARG A O 1
ATOM 663 N N . THR A 1 88 ? 2.554 -2.025 -16.155 1.00 89.25 88 THR A N 1
ATOM 664 C CA . THR A 1 88 ? 2.935 -0.918 -17.048 1.00 89.25 88 THR A CA 1
ATOM 665 C C . THR A 1 88 ? 4.428 -0.945 -17.386 1.00 89.25 88 THR A C 1
ATOM 667 O O . THR A 1 88 ? 4.800 -0.726 -18.539 1.00 89.25 88 THR A O 1
ATOM 670 N N . GLY A 1 89 ? 5.291 -1.245 -16.412 1.00 85.88 89 GLY A N 1
ATOM 671 C CA . GLY A 1 89 ? 6.732 -1.425 -16.608 1.00 85.88 89 GLY A CA 1
ATOM 672 C C . GLY A 1 89 ? 7.041 -2.570 -17.572 1.00 85.88 89 GLY A C 1
ATOM 673 O O . GLY A 1 89 ? 7.759 -2.371 -18.551 1.00 85.88 89 GLY A O 1
ATOM 674 N N . ILE A 1 90 ? 6.403 -3.729 -17.376 1.00 84.44 90 ILE A N 1
ATOM 675 C CA . ILE A 1 90 ? 6.531 -4.888 -18.269 1.00 84.44 90 ILE A CA 1
ATOM 676 C C . ILE A 1 90 ? 6.070 -4.529 -19.687 1.00 84.44 90 ILE A C 1
ATOM 678 O O . ILE A 1 90 ? 6.801 -4.789 -20.642 1.00 84.44 90 ILE A O 1
ATOM 682 N N . ARG A 1 91 ? 4.922 -3.857 -19.849 1.00 85.69 91 ARG A N 1
ATOM 683 C CA . ARG A 1 91 ? 4.440 -3.425 -21.172 1.00 85.69 91 ARG A CA 1
ATOM 684 C C . ARG A 1 91 ? 5.416 -2.469 -21.871 1.00 85.69 91 ARG A C 1
ATOM 686 O O . ARG A 1 91 ? 5.716 -2.660 -23.046 1.00 85.69 91 ARG A O 1
ATOM 693 N N . ARG A 1 92 ? 5.958 -1.473 -21.160 1.00 78.88 92 ARG A N 1
ATOM 694 C CA . ARG A 1 92 ? 6.961 -0.543 -21.719 1.00 78.88 92 ARG A CA 1
ATOM 695 C C . ARG A 1 92 ? 8.247 -1.257 -22.132 1.00 78.88 92 ARG A C 1
ATOM 697 O O . ARG A 1 92 ? 8.801 -0.945 -23.182 1.00 78.88 92 ARG A O 1
ATOM 704 N N . SER A 1 93 ? 8.678 -2.253 -21.357 1.00 76.81 93 SER A N 1
ATOM 705 C CA . SER A 1 93 ? 9.852 -3.066 -21.697 1.00 76.81 93 SER A CA 1
ATOM 706 C C . SER A 1 93 ? 9.671 -3.892 -22.983 1.00 76.81 93 SER A C 1
ATOM 708 O O . SER A 1 93 ? 10.659 -4.201 -23.644 1.00 76.81 93 SER A O 1
ATOM 710 N N . GLN A 1 94 ? 8.426 -4.222 -23.356 1.00 70.31 94 GLN A N 1
ATOM 711 C CA . GLN A 1 94 ? 8.095 -4.931 -24.599 1.00 70.31 94 GLN A CA 1
ATOM 712 C C . GLN A 1 94 ? 8.050 -3.978 -25.808 1.00 70.31 94 GLN A C 1
ATOM 714 O O . GLN A 1 94 ? 8.638 -4.278 -26.840 1.00 70.31 94 GLN A O 1
ATOM 719 N N . GLN A 1 95 ? 7.442 -2.794 -25.665 1.00 69.12 95 GLN A N 1
ATOM 720 C CA . GLN A 1 95 ? 7.275 -1.822 -26.764 1.00 69.12 95 GLN A CA 1
ATOM 721 C C . GLN A 1 95 ? 8.571 -1.096 -27.164 1.00 69.12 95 GLN A C 1
ATOM 723 O O . GLN A 1 95 ? 8.725 -0.664 -28.304 1.00 69.12 95 GLN A O 1
ATOM 728 N N . GLY A 1 96 ? 9.544 -0.976 -26.254 1.00 59.81 96 GLY A N 1
ATOM 729 C CA . GLY A 1 96 ? 10.842 -0.360 -26.557 1.00 59.81 96 GLY A CA 1
ATOM 730 C C . GLY A 1 96 ? 11.693 -1.125 -27.584 1.00 59.81 96 GLY A C 1
ATOM 731 O O . GLY A 1 96 ? 12.751 -0.635 -27.966 1.00 59.81 96 GLY A O 1
ATOM 732 N N . GLY A 1 97 ? 11.295 -2.334 -28.003 1.00 53.69 97 GLY A N 1
ATOM 733 C CA . GLY A 1 97 ? 11.958 -3.089 -29.076 1.00 53.69 97 GLY A CA 1
ATOM 734 C C . GLY A 1 97 ? 11.586 -2.635 -30.492 1.00 53.69 97 GLY A C 1
ATOM 735 O O . GLY A 1 97 ? 12.377 -2.826 -31.406 1.00 53.69 97 GLY A O 1
ATOM 736 N N . GLU A 1 98 ? 10.430 -1.993 -30.677 1.00 49.50 98 GLU A N 1
ATOM 737 C CA . GLU A 1 98 ? 9.868 -1.741 -32.016 1.00 49.50 98 GLU A CA 1
ATOM 738 C C . GLU A 1 98 ? 10.273 -0.385 -32.615 1.00 49.50 98 GLU A C 1
ATOM 740 O O . GLU A 1 98 ? 10.187 -0.188 -33.821 1.00 49.50 98 GLU A O 1
ATOM 745 N N . ARG A 1 99 ? 10.758 0.565 -31.804 1.00 52.62 99 ARG A N 1
ATOM 746 C CA . ARG A 1 99 ? 11.081 1.932 -32.269 1.00 52.62 99 ARG A CA 1
ATOM 747 C C . ARG A 1 99 ? 12.553 2.169 -32.629 1.00 52.62 99 ARG A C 1
ATOM 749 O O . ARG A 1 99 ? 12.892 3.268 -33.051 1.00 52.62 99 ARG A O 1
ATOM 756 N N . GLY A 1 100 ? 13.417 1.166 -32.468 1.00 47.62 100 GLY A N 1
ATOM 757 C CA . GLY A 1 100 ? 14.860 1.277 -32.736 1.00 47.62 100 GLY A CA 1
ATOM 758 C C . GLY A 1 100 ? 15.310 0.841 -34.137 1.00 47.62 100 GLY A C 1
ATOM 759 O O . GLY A 1 100 ? 16.494 0.928 -34.428 1.00 47.62 100 GLY A O 1
ATOM 760 N N . GLY A 1 101 ? 14.401 0.350 -34.990 1.00 44.09 101 GLY A N 1
ATOM 761 C CA . GLY A 1 101 ? 14.729 -0.274 -36.284 1.00 44.09 101 GLY A CA 1
ATOM 762 C C . GLY A 1 101 ? 14.487 0.584 -37.530 1.00 44.09 101 GLY A C 1
ATOM 763 O O . GLY A 1 101 ? 14.495 0.059 -38.639 1.00 44.09 101 GLY A O 1
ATOM 764 N N . SER A 1 102 ? 14.227 1.884 -37.392 1.00 47.91 102 SER A N 1
ATOM 765 C CA . SER A 1 102 ? 13.984 2.761 -38.543 1.00 47.91 102 SER A CA 1
ATOM 766 C C . SER A 1 102 ? 14.702 4.088 -38.364 1.00 47.91 102 SER A C 1
ATOM 768 O O . SER A 1 102 ? 14.108 5.047 -37.873 1.00 47.91 102 SER A O 1
ATOM 770 N N . ARG A 1 103 ? 15.987 4.112 -38.724 1.00 44.44 103 ARG A N 1
ATOM 771 C CA . ARG A 1 103 ? 16.748 5.269 -39.215 1.00 44.44 103 ARG A CA 1
ATOM 772 C C . ARG A 1 103 ? 18.118 4.815 -39.702 1.00 44.44 103 ARG A C 1
ATOM 774 O O . ARG A 1 103 ? 18.738 3.985 -39.004 1.00 44.44 103 ARG A O 1
#

Radius of gyration: 23.94 Å; chains: 1; bounding box: 51×16×71 Å

pLDDT: mean 87.07, std 14.68, range [44.09, 98.88]

Sequence (103 aa):
MQQAEAVKSAASAMDQKALTGARIQQKEAALNLWEKAQAGLLLAQKTFDRVNNLYEQGVVPAQKLDEARANLQAMQATERAAKSAMRTGIRRSQQGGERGGSR

Organism: NCBI:txid408170